Protein AF-A0A6B3EBB9-F1 (afdb_monomer)

Radius of gyration: 20.86 Å; Cα contacts (8 Å, |Δi|>4): 59; chains: 1; bounding box: 36×31×56 Å

Solvent-accessible surface area (backbone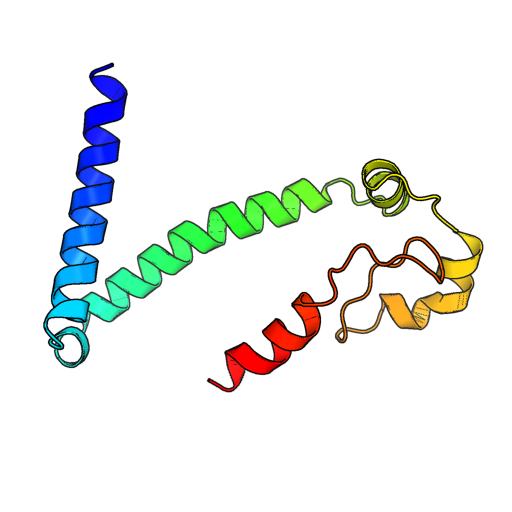 atoms only — not comparable to full-atom values): 6788 Å² total; per-residue (Å²): 118,71,82,61,47,57,62,50,52,51,52,52,49,53,52,49,66,59,45,50,34,57,78,66,64,50,40,87,83,34,72,67,52,56,54,52,50,53,51,54,49,49,66,53,45,52,59,52,48,48,50,50,60,55,64,46,67,53,78,44,66,54,58,52,20,47,74,70,75,40,70,57,38,68,65,57,48,63,76,43,46,72,55,67,70,41,85,68,69,71,59,49,59,29,39,102,89,44,55,76,48,57,86,63,54,53,60,48,68,62,49,62,86,77,110

Sequence (115 aa):
MAVLLLPLLLLLAALWFWARPLLSGTWRSRPGWFVWTALLLLLCAVPVYLAGSLAGASLDPEEACHRAGQEYDRAYRRAHFTEYTRWFPLHDKCHAGYDLVPAWVNPVLVALPVL

pLDDT: mean 85.91, std 9.77, range [44.47, 94.56]

Structure (mmCIF, N/CA/C/O backbone):
data_AF-A0A6B3EBB9-F1
#
_entry.id   AF-A0A6B3EBB9-F1
#
loop_
_atom_site.group_PDB
_atom_site.id
_atom_site.type_symbol
_atom_site.label_atom_id
_atom_site.label_alt_id
_atom_site.label_comp_id
_atom_site.label_asym_id
_atom_site.label_entity_id
_atom_site.label_seq_id
_atom_site.pdbx_PDB_ins_code
_atom_site.Cartn_x
_atom_site.Cartn_y
_atom_site.Cartn_z
_atom_site.occupancy
_atom_site.B_iso_or_equiv
_atom_site.auth_seq_id
_atom_site.auth_comp_id
_atom_site.auth_asym_id
_atom_site.auth_atom_id
_atom_site.pdbx_PDB_model_num
ATOM 1 N N . MET A 1 1 ? 17.595 18.070 23.001 1.00 60.69 1 MET A N 1
ATOM 2 C CA . MET A 1 1 ? 17.282 16.721 23.534 1.00 60.69 1 MET A CA 1
ATOM 3 C C . MET A 1 1 ? 15.889 16.662 24.166 1.00 60.69 1 MET A C 1
ATOM 5 O O . MET A 1 1 ? 15.118 15.806 23.768 1.00 60.69 1 MET A O 1
ATOM 9 N N . ALA A 1 2 ? 15.508 17.594 25.054 1.00 62.50 2 ALA A N 1
ATOM 10 C CA . ALA A 1 2 ? 14.178 17.602 25.691 1.00 62.50 2 ALA A CA 1
ATOM 11 C C . ALA A 1 2 ? 12.981 17.781 24.728 1.00 62.50 2 ALA A C 1
ATOM 13 O O . ALA A 1 2 ? 11.917 17.217 24.959 1.00 62.50 2 ALA A O 1
ATOM 14 N N . VAL A 1 3 ? 13.167 18.504 23.617 1.00 69.75 3 VAL A N 1
ATOM 15 C CA . VAL A 1 3 ? 12.099 18.824 22.645 1.00 69.75 3 VAL A CA 1
ATOM 16 C C . VAL A 1 3 ? 11.545 17.583 21.921 1.00 69.75 3 VAL A C 1
ATOM 18 O O . VAL A 1 3 ? 10.377 17.566 21.555 1.00 69.75 3 VAL A O 1
ATOM 21 N N . LEU A 1 4 ? 12.342 16.518 21.769 1.00 80.19 4 LEU A N 1
ATOM 22 C CA . LEU A 1 4 ? 11.913 15.260 21.133 1.00 80.19 4 LEU A CA 1
ATOM 23 C C . LEU A 1 4 ? 11.355 14.233 22.131 1.00 80.19 4 LEU A C 1
ATOM 25 O O . LEU A 1 4 ? 10.675 13.294 21.728 1.00 80.19 4 LEU A O 1
ATOM 29 N N . LEU A 1 5 ? 11.604 14.411 23.432 1.00 86.81 5 LEU A N 1
ATOM 30 C CA . LEU A 1 5 ? 11.148 13.471 24.460 1.00 86.81 5 LEU A CA 1
ATOM 31 C C . LEU A 1 5 ? 9.645 13.584 24.703 1.00 86.81 5 LEU A C 1
ATOM 33 O O . LEU A 1 5 ? 8.965 12.571 24.817 1.00 86.81 5 LEU A O 1
ATOM 37 N N . LEU A 1 6 ? 9.114 14.807 24.735 1.00 87.38 6 LEU A N 1
ATOM 38 C CA . LEU A 1 6 ? 7.688 15.040 24.944 1.00 87.38 6 LEU A CA 1
ATOM 39 C C . LEU A 1 6 ? 6.798 14.383 23.864 1.00 87.38 6 LEU A C 1
ATOM 41 O O . LEU A 1 6 ? 5.908 13.621 24.243 1.00 87.38 6 LEU A O 1
ATOM 45 N N . PRO A 1 7 ? 7.015 14.589 22.547 1.00 85.94 7 PRO A N 1
ATOM 46 C CA . PRO A 1 7 ? 6.190 13.943 21.524 1.00 85.94 7 PRO A CA 1
ATOM 47 C C . PRO A 1 7 ? 6.346 12.418 21.519 1.00 85.94 7 PRO A C 1
ATOM 49 O O . PRO A 1 7 ? 5.363 11.708 21.317 1.00 85.94 7 PRO A O 1
ATOM 52 N N . LEU A 1 8 ? 7.546 11.900 21.805 1.00 88.75 8 LEU A N 1
ATOM 53 C CA . LEU A 1 8 ? 7.775 10.460 21.922 1.00 88.75 8 LEU A CA 1
ATOM 54 C C . LEU A 1 8 ? 6.979 9.853 23.086 1.00 88.75 8 LEU A C 1
ATOM 56 O O . LEU A 1 8 ? 6.327 8.827 22.917 1.00 88.75 8 LEU A O 1
AT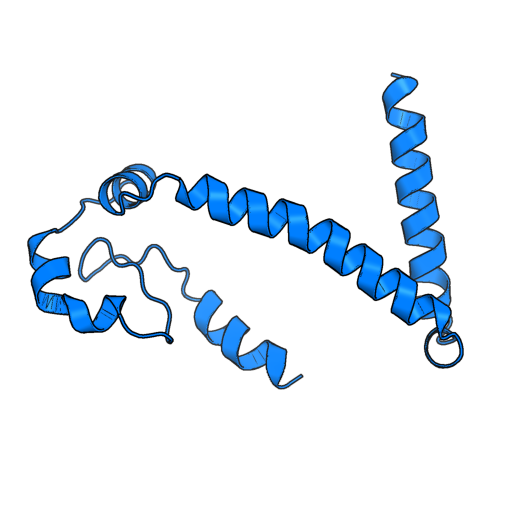OM 60 N N . LEU A 1 9 ? 6.984 10.500 24.254 1.00 91.88 9 LEU A N 1
ATOM 61 C CA . LEU A 1 9 ? 6.218 10.050 25.419 1.00 91.88 9 LEU A CA 1
ATOM 62 C C . LEU A 1 9 ? 4.708 10.080 25.157 1.00 91.88 9 LEU A C 1
ATOM 64 O O . LEU A 1 9 ? 4.008 9.149 25.550 1.00 91.88 9 LEU A O 1
ATOM 68 N N . LEU A 1 10 ? 4.208 11.102 24.454 1.00 89.44 10 LEU A N 1
ATOM 69 C CA . LEU A 1 10 ? 2.800 11.181 24.055 1.00 89.44 10 LEU A CA 1
ATOM 70 C C . LEU A 1 10 ? 2.415 10.055 23.088 1.00 89.44 10 LEU A C 1
ATOM 72 O O . LEU A 1 10 ? 1.362 9.441 23.259 1.00 89.44 10 LEU A O 1
ATOM 76 N N . LEU A 1 11 ? 3.278 9.742 22.118 1.00 88.56 11 LEU A N 1
ATOM 77 C CA . LEU A 1 11 ? 3.062 8.640 21.180 1.00 88.56 11 LEU A CA 1
ATOM 78 C C . LEU A 1 11 ? 3.030 7.288 21.905 1.00 88.56 11 LEU A C 1
ATOM 80 O O . LEU A 1 11 ? 2.110 6.498 21.707 1.00 88.56 11 LEU A O 1
ATOM 84 N N . LEU A 1 12 ? 4.000 7.038 22.787 1.00 92.00 12 LEU A N 1
ATOM 85 C CA . LEU A 1 12 ? 4.060 5.809 23.578 1.00 92.00 12 LEU A CA 1
ATOM 86 C C . LEU A 1 12 ? 2.845 5.673 24.502 1.00 92.00 12 LEU A C 1
ATOM 88 O O . LEU A 1 12 ? 2.271 4.590 24.598 1.00 92.00 12 LEU A O 1
ATOM 92 N N . ALA A 1 13 ? 2.408 6.766 25.132 1.00 91.81 13 ALA A N 1
ATOM 93 C CA . ALA A 1 13 ? 1.198 6.775 25.946 1.00 91.81 13 ALA A CA 1
ATOM 94 C C . ALA A 1 13 ? -0.049 6.463 25.102 1.00 91.81 13 ALA A C 1
ATOM 96 O O . ALA A 1 13 ? -0.845 5.606 25.486 1.00 91.81 13 ALA A O 1
ATOM 97 N N . ALA A 1 14 ? -0.205 7.095 23.935 1.00 88.31 14 ALA A N 1
ATOM 98 C CA . ALA A 1 14 ? -1.315 6.839 23.018 1.00 88.31 14 ALA A CA 1
ATOM 99 C C . ALA A 1 14 ? -1.361 5.371 22.555 1.00 88.31 14 ALA A C 1
ATOM 101 O O . ALA A 1 14 ? -2.422 4.744 22.586 1.00 88.31 14 ALA A O 1
ATOM 102 N N . LEU A 1 15 ? -0.207 4.802 22.191 1.00 90.56 15 LEU A N 1
ATOM 103 C CA . LEU A 1 15 ? -0.083 3.392 21.813 1.00 90.56 15 LEU A CA 1
ATOM 104 C C . LEU A 1 15 ? -0.399 2.462 22.985 1.00 90.56 15 LEU A C 1
ATOM 106 O O . LEU A 1 15 ? -1.108 1.474 22.809 1.00 90.56 15 LEU A O 1
ATOM 110 N N . TRP A 1 16 ? 0.059 2.793 24.193 1.00 91.81 16 TRP A N 1
ATOM 111 C CA . TRP A 1 16 ? -0.238 2.024 25.399 1.00 91.81 16 TRP A CA 1
ATOM 112 C C . TRP A 1 16 ? -1.737 2.001 25.720 1.00 91.81 16 TRP A C 1
ATOM 114 O O . TRP A 1 16 ? -2.306 0.934 25.963 1.00 91.81 16 TRP A O 1
ATOM 124 N N . PHE A 1 17 ? -2.404 3.159 25.687 1.00 89.69 17 PHE A N 1
ATOM 125 C CA . PHE A 1 17 ? -3.845 3.247 25.935 1.00 89.69 17 PHE A CA 1
ATOM 126 C C . PHE A 1 17 ? -4.672 2.530 24.867 1.00 89.69 17 PHE A C 1
ATOM 128 O O . PHE A 1 17 ? -5.712 1.961 25.200 1.00 89.69 17 PHE A O 1
ATOM 135 N N . TRP A 1 18 ? -4.203 2.499 23.620 1.00 92.25 18 TRP A N 1
ATOM 136 C CA . TRP A 1 18 ? -4.832 1.716 22.559 1.00 92.25 18 TRP A CA 1
ATOM 137 C C . TRP A 1 18 ? -4.582 0.203 22.695 1.00 92.25 18 TRP A C 1
ATOM 139 O O . TRP A 1 18 ? -5.507 -0.591 22.504 1.00 92.25 18 TRP A O 1
ATOM 149 N N . ALA A 1 19 ? -3.368 -0.210 23.075 1.00 92.50 19 ALA A N 1
ATOM 150 C CA . ALA A 1 19 ? -2.987 -1.617 23.208 1.00 92.50 19 ALA A CA 1
ATOM 151 C C . ALA A 1 19 ? -3.599 -2.281 24.450 1.00 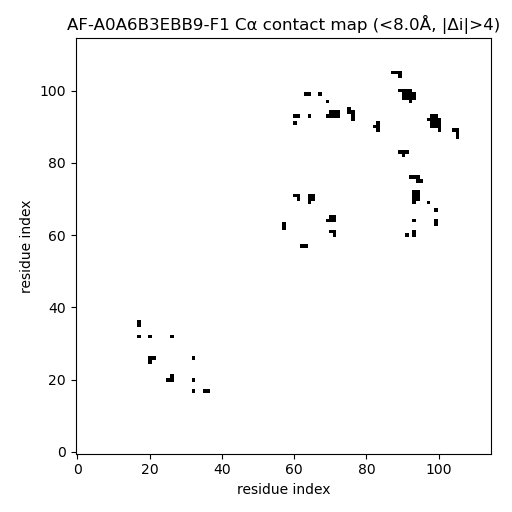92.50 19 ALA A C 1
ATOM 153 O O . ALA A 1 19 ? -3.963 -3.454 24.420 1.00 92.50 19 ALA A O 1
ATOM 154 N N . ARG A 1 20 ? -3.766 -1.550 25.556 1.00 92.88 20 ARG A N 1
ATOM 155 C CA . ARG A 1 20 ? -4.266 -2.114 26.820 1.00 92.88 20 ARG A CA 1
ATOM 156 C C . ARG A 1 20 ? -5.662 -2.771 26.704 1.00 92.88 20 ARG A C 1
ATOM 158 O O . ARG A 1 20 ? -5.836 -3.867 27.244 1.00 92.88 20 ARG A O 1
ATOM 165 N N . PRO A 1 21 ? -6.671 -2.187 26.027 1.00 90.25 21 PRO A N 1
ATOM 166 C CA . PRO A 1 21 ? -7.951 -2.852 25.762 1.00 90.25 21 PRO A CA 1
ATOM 167 C C . PRO A 1 21 ? -7.836 -4.089 24.865 1.00 90.25 21 PRO A C 1
ATOM 169 O O . PRO A 1 21 ? -8.579 -5.049 25.067 1.00 90.25 21 PRO A O 1
ATOM 172 N N . LEU A 1 22 ? -6.901 -4.080 23.909 1.00 91.50 22 LEU A N 1
ATOM 173 C CA . LEU A 1 22 ? -6.626 -5.220 23.035 1.00 91.50 22 LEU A CA 1
ATOM 174 C C . LEU A 1 22 ? -6.053 -6.391 23.846 1.00 91.50 22 LEU A C 1
ATOM 176 O O . LEU A 1 22 ? -6.613 -7.483 23.822 1.00 91.50 22 LEU A O 1
ATOM 180 N N . LEU A 1 23 ? -5.012 -6.129 24.644 1.00 92.81 23 LEU A N 1
ATOM 181 C CA . LEU A 1 23 ? -4.346 -7.119 25.500 1.00 92.81 23 LEU A CA 1
ATOM 182 C C . LEU A 1 23 ? -5.251 -7.656 26.619 1.00 92.81 23 LEU A C 1
ATOM 184 O O . LEU A 1 23 ? -5.120 -8.805 27.021 1.00 92.81 23 LEU A O 1
ATOM 188 N N . SER A 1 24 ? -6.183 -6.840 27.117 1.00 92.25 24 SER A N 1
ATOM 189 C CA . SER A 1 24 ? -7.165 -7.261 28.130 1.00 92.25 24 SER A CA 1
ATOM 190 C C . SER A 1 24 ? -8.424 -7.913 27.548 1.00 92.25 24 SER A C 1
ATOM 192 O O . SER A 1 24 ? -9.316 -8.277 28.308 1.00 92.25 24 SER A O 1
ATOM 194 N N . GLY A 1 25 ? -8.554 -8.009 26.219 1.00 90.62 25 GLY A N 1
ATOM 195 C CA . GLY A 1 25 ? -9.749 -8.546 25.555 1.00 90.62 25 GLY A CA 1
ATOM 196 C C . GLY A 1 25 ? -11.007 -7.672 25.669 1.00 90.62 25 GLY A C 1
ATOM 197 O O . GLY A 1 25 ? -12.059 -8.037 25.151 1.00 90.62 25 GLY A O 1
ATOM 198 N N . THR A 1 26 ? -10.922 -6.496 26.300 1.00 91.31 26 THR A N 1
ATOM 199 C CA . THR A 1 26 ? -12.073 -5.605 26.545 1.00 91.31 26 THR A CA 1
ATOM 200 C C . THR A 1 26 ? -12.433 -4.719 25.350 1.00 91.31 26 THR A C 1
ATOM 202 O O . THR A 1 26 ? -13.430 -3.996 25.397 1.00 91.31 26 THR A O 1
ATOM 205 N N . TRP A 1 27 ? -11.645 -4.769 24.272 1.00 89.81 27 TRP A N 1
ATOM 206 C CA . TRP A 1 27 ? -11.830 -3.953 23.068 1.00 89.81 27 TRP A CA 1
ATOM 207 C C . TRP A 1 27 ? -13.205 -4.138 22.410 1.00 89.81 27 TRP A C 1
ATOM 209 O O . TRP A 1 27 ? -13.792 -3.161 21.953 1.00 89.81 27 TRP A O 1
ATOM 219 N N . ARG A 1 28 ? -13.770 -5.355 22.442 1.00 89.62 28 ARG A N 1
ATOM 220 C CA . ARG A 1 28 ? -15.085 -5.660 21.844 1.00 89.62 28 ARG A CA 1
ATOM 221 C C . ARG A 1 28 ? -16.234 -4.877 22.485 1.00 89.62 28 ARG A C 1
ATOM 223 O O . ARG A 1 28 ? -17.194 -4.541 21.803 1.00 89.62 28 ARG A O 1
ATOM 230 N N . SER A 1 29 ? -16.125 -4.561 23.775 1.00 88.88 29 SER A N 1
ATOM 231 C CA . SER A 1 29 ? -17.182 -3.885 24.541 1.00 88.88 29 SER A CA 1
ATOM 232 C C . SER A 1 29 ? -17.021 -2.363 24.584 1.00 88.88 29 SER A C 1
ATOM 234 O O . SER A 1 29 ? -17.818 -1.681 25.225 1.00 88.88 29 SER A O 1
ATOM 236 N N . ARG A 1 30 ? -15.976 -1.809 23.953 1.00 88.75 30 ARG A N 1
ATOM 237 C CA . ARG A 1 30 ? -15.650 -0.378 24.011 1.00 88.75 30 ARG A CA 1
ATOM 238 C C . ARG A 1 30 ? -15.742 0.257 22.622 1.00 88.75 30 ARG A C 1
ATOM 240 O O . ARG A 1 30 ? -14.764 0.198 21.879 1.00 88.75 30 ARG A O 1
ATOM 247 N N . PRO A 1 31 ? -16.846 0.950 22.280 1.00 87.38 31 PRO A N 1
ATOM 248 C CA . PRO A 1 31 ? -16.997 1.572 20.960 1.00 87.38 31 PRO A CA 1
ATOM 249 C C . PRO A 1 31 ? -15.892 2.599 20.660 1.00 87.38 31 PRO A C 1
ATOM 251 O O . PRO A 1 31 ? -15.420 2.695 19.529 1.00 87.38 31 PRO A O 1
ATOM 254 N N . GLY A 1 32 ? -15.393 3.301 21.685 1.00 88.88 32 GLY A N 1
ATOM 255 C CA . GLY A 1 32 ? -14.282 4.248 21.542 1.00 88.88 32 GLY A CA 1
ATOM 256 C C . GLY A 1 32 ? -12.970 3.619 21.055 1.00 88.88 32 GLY A C 1
ATOM 257 O O . GLY A 1 32 ? -12.159 4.314 20.450 1.00 88.88 32 GLY A O 1
ATOM 258 N N . TRP A 1 33 ? -12.764 2.310 21.250 1.00 92.50 33 TRP A N 1
ATOM 259 C CA . TRP A 1 33 ? -11.573 1.622 20.745 1.00 92.50 33 TRP A CA 1
ATOM 260 C C . TRP A 1 33 ? -11.567 1.548 19.212 1.00 92.50 33 TRP A C 1
ATOM 262 O O . TRP A 1 33 ? -10.526 1.755 18.590 1.00 92.50 33 TRP A O 1
ATOM 272 N N . PHE A 1 34 ? -12.731 1.342 18.589 1.00 91.06 34 PHE A N 1
ATOM 273 C CA . PHE A 1 34 ? -12.860 1.345 17.129 1.00 91.06 34 PHE A CA 1
ATOM 274 C C . PHE A 1 34 ? -12.636 2.738 16.540 1.00 91.06 34 PHE A C 1
ATOM 276 O O . PHE A 1 34 ? -11.912 2.867 15.559 1.00 91.06 34 PHE A O 1
ATOM 283 N N . VAL A 1 35 ? -13.179 3.784 17.174 1.00 91.38 35 VAL A N 1
ATOM 284 C CA . VAL A 1 35 ? -12.944 5.180 16.758 1.00 91.38 35 VAL A CA 1
ATOM 285 C C . VAL A 1 35 ? -11.456 5.520 16.825 1.00 91.38 35 VAL A C 1
ATOM 287 O O . VAL A 1 35 ? -10.901 6.053 15.868 1.00 91.38 35 VAL A O 1
ATOM 290 N N . TRP A 1 36 ? -10.784 5.160 17.922 1.00 89.44 36 TRP A N 1
ATOM 291 C CA . TRP A 1 36 ? -9.345 5.381 18.062 1.00 89.44 36 TRP A CA 1
ATOM 292 C C . TRP A 1 36 ? -8.536 4.608 17.016 1.00 89.44 36 TRP A C 1
ATOM 294 O O . TRP A 1 36 ? -7.597 5.147 16.440 1.00 89.44 36 TRP A O 1
ATOM 304 N N . THR A 1 37 ? -8.931 3.368 16.720 1.00 91.12 37 THR A N 1
ATOM 305 C CA . THR A 1 37 ? -8.305 2.550 15.672 1.00 91.12 37 THR A CA 1
ATOM 306 C C . THR A 1 37 ? -8.471 3.188 14.294 1.00 91.12 37 THR A C 1
ATOM 308 O O . THR A 1 37 ? -7.495 3.306 13.562 1.00 91.12 37 THR A O 1
ATOM 311 N N . ALA A 1 38 ? -9.671 3.664 13.955 1.00 91.00 38 ALA A N 1
ATOM 312 C CA . ALA A 1 38 ? -9.925 4.357 12.695 1.00 91.00 38 ALA A CA 1
ATOM 313 C C . ALA A 1 38 ? -9.079 5.633 12.563 1.00 91.00 38 ALA A C 1
ATOM 315 O O . ALA A 1 38 ? -8.492 5.873 11.511 1.00 91.00 38 ALA A O 1
ATOM 316 N N . LEU A 1 39 ? -8.954 6.420 13.636 1.00 91.44 39 LEU A N 1
ATOM 317 C CA . LEU A 1 39 ? -8.102 7.612 13.654 1.00 91.44 39 LEU A CA 1
ATOM 318 C C . LEU A 1 39 ? -6.621 7.268 13.468 1.00 91.44 39 LEU A C 1
ATOM 320 O O . LEU A 1 39 ? -5.954 7.918 12.669 1.00 91.44 39 LEU A O 1
ATOM 324 N N . LEU A 1 40 ? -6.109 6.240 14.155 1.00 90.12 40 LEU A N 1
ATOM 325 C CA . LEU A 1 40 ? -4.730 5.773 13.972 1.00 90.12 40 LEU A CA 1
ATOM 326 C C . LEU A 1 40 ? -4.485 5.304 12.534 1.00 90.12 40 LEU A C 1
ATOM 328 O O . LEU A 1 40 ? -3.491 5.694 11.927 1.00 90.12 40 LEU A O 1
ATOM 332 N N . LEU A 1 41 ? -5.410 4.524 11.970 1.00 90.81 41 LEU A N 1
ATOM 333 C CA . LEU A 1 41 ? -5.325 4.070 10.583 1.00 90.81 41 LEU A CA 1
ATOM 334 C C . LEU A 1 41 ? -5.319 5.246 9.607 1.00 90.81 41 LEU A C 1
ATOM 336 O O . LEU A 1 41 ? -4.485 5.263 8.712 1.00 90.81 41 LEU A O 1
ATOM 340 N N . LEU A 1 42 ? -6.181 6.249 9.795 1.00 89.94 42 LEU A N 1
ATOM 341 C CA . LEU A 1 42 ? -6.192 7.455 8.963 1.00 89.94 42 LEU A CA 1
ATOM 342 C C . LEU A 1 42 ? -4.886 8.249 9.090 1.00 89.94 42 LEU A C 1
ATOM 344 O O . LEU A 1 42 ? -4.303 8.634 8.078 1.00 89.94 42 LEU A O 1
ATOM 348 N N . LEU A 1 43 ? -4.392 8.450 10.314 1.00 89.50 43 LEU A N 1
ATOM 349 C CA . LEU A 1 43 ? -3.134 9.155 10.573 1.00 89.50 43 LEU A CA 1
ATOM 350 C C . LEU A 1 43 ? -1.922 8.451 9.958 1.00 89.50 43 LEU A C 1
ATOM 352 O O . LEU A 1 43 ? -0.973 9.130 9.582 1.00 89.50 43 LEU A O 1
ATOM 356 N N . CYS A 1 44 ? -1.941 7.123 9.840 1.00 88.19 44 CYS A N 1
ATOM 357 C CA . CYS A 1 44 ? -0.909 6.364 9.135 1.00 88.19 44 CYS A CA 1
ATOM 358 C C . CYS A 1 44 ? -1.136 6.336 7.617 1.00 88.19 44 CYS A C 1
ATOM 360 O O . CYS A 1 44 ? -0.183 6.457 6.850 1.00 88.19 44 CYS A O 1
ATOM 362 N N . ALA A 1 45 ? -2.383 6.203 7.167 1.00 89.19 45 ALA A N 1
ATOM 363 C CA . ALA A 1 45 ? -2.724 6.105 5.753 1.00 89.19 45 ALA A CA 1
ATOM 364 C C . ALA A 1 45 ? -2.420 7.401 4.998 1.00 89.19 45 ALA A C 1
ATOM 366 O O . ALA A 1 45 ? -1.900 7.335 3.893 1.00 89.19 45 ALA A O 1
ATOM 367 N N . VAL A 1 46 ? -2.683 8.571 5.588 1.00 87.12 46 VAL A N 1
ATOM 368 C CA . VAL A 1 46 ? -2.410 9.876 4.959 1.00 87.12 46 VAL A CA 1
ATOM 369 C C . VAL A 1 46 ? -0.934 10.055 4.571 1.00 87.12 46 VAL A C 1
ATOM 371 O O . VAL A 1 46 ? -0.674 10.298 3.395 1.00 87.12 46 VAL A O 1
ATOM 374 N N . PRO A 1 47 ? 0.057 9.928 5.477 1.00 87.88 47 PRO A N 1
ATOM 375 C CA . PRO A 1 47 ? 1.460 10.080 5.110 1.00 87.88 47 PRO A CA 1
ATOM 376 C C . PRO A 1 47 ? 1.944 8.959 4.191 1.00 87.88 47 PRO A C 1
ATOM 378 O O . PRO A 1 47 ? 2.755 9.237 3.319 1.00 87.88 47 PRO A O 1
ATOM 381 N N . VAL A 1 48 ? 1.441 7.725 4.329 1.00 86.75 48 VAL A N 1
ATOM 382 C CA . VAL A 1 48 ? 1.773 6.627 3.401 1.00 86.75 48 VAL A CA 1
ATOM 383 C C . VAL A 1 48 ? 1.247 6.921 1.997 1.00 86.75 48 VAL A C 1
ATOM 385 O O . VAL A 1 48 ? 1.984 6.774 1.027 1.00 86.75 48 VAL A O 1
ATOM 388 N N . TYR A 1 49 ? 0.003 7.384 1.883 1.00 81.38 49 TYR A N 1
ATOM 389 C CA . TYR A 1 49 ? -0.602 7.784 0.617 1.00 81.38 49 TYR A CA 1
ATOM 390 C C . TYR A 1 49 ? 0.150 8.959 -0.001 1.00 81.38 49 TYR A C 1
ATOM 392 O O . TYR A 1 49 ? 0.498 8.891 -1.171 1.00 81.38 49 TYR A O 1
ATOM 400 N N . LEU A 1 50 ? 0.459 9.999 0.782 1.00 81.31 50 LEU A N 1
ATOM 401 C CA . LEU A 1 50 ? 1.229 11.152 0.313 1.00 81.31 50 LEU A CA 1
ATOM 402 C C . LEU A 1 50 ? 2.641 10.750 -0.115 1.00 81.31 50 LEU A C 1
ATOM 404 O O . LEU A 1 50 ? 3.094 11.158 -1.177 1.00 81.31 50 LEU A O 1
ATOM 408 N N . ALA A 1 51 ? 3.331 9.924 0.672 1.00 79.50 51 ALA A N 1
ATOM 409 C CA . ALA A 1 51 ? 4.645 9.408 0.313 1.00 79.50 51 ALA A CA 1
ATOM 410 C C . ALA A 1 51 ? 4.578 8.581 -0.973 1.00 79.50 51 ALA A C 1
ATOM 412 O O . ALA A 1 51 ? 5.423 8.764 -1.835 1.00 79.50 51 ALA A O 1
ATOM 413 N N . GLY A 1 52 ? 3.562 7.732 -1.145 1.00 69.44 52 GLY A N 1
ATOM 414 C CA . GLY A 1 52 ? 3.346 6.972 -2.375 1.00 69.44 52 GLY A CA 1
ATOM 415 C C . GLY A 1 52 ? 3.013 7.860 -3.577 1.00 69.44 52 GLY A C 1
ATOM 416 O O . GLY A 1 52 ? 3.640 7.731 -4.625 1.00 69.44 52 GLY A O 1
ATOM 417 N N . SER A 1 53 ? 2.087 8.811 -3.426 1.00 67.06 53 SER A N 1
ATOM 418 C CA . SER A 1 53 ? 1.678 9.724 -4.500 1.00 67.06 53 SER A CA 1
ATOM 419 C C . SER A 1 53 ? 2.801 10.673 -4.917 1.00 67.06 53 SER A C 1
ATOM 421 O O . SER A 1 53 ? 2.887 11.044 -6.082 1.00 67.06 53 SER A O 1
ATOM 423 N N . LEU A 1 54 ? 3.665 11.064 -3.973 1.00 65.31 54 LEU A N 1
ATOM 424 C CA . LEU A 1 54 ? 4.831 11.911 -4.228 1.00 65.31 54 LEU A CA 1
ATOM 425 C C . LEU A 1 54 ? 6.063 11.102 -4.662 1.00 65.31 54 LEU A C 1
ATOM 427 O O . LEU A 1 54 ? 6.870 11.611 -5.427 1.00 65.31 54 LEU A O 1
ATOM 431 N N . ALA A 1 55 ? 6.217 9.843 -4.245 1.00 59.19 55 ALA A N 1
ATOM 432 C CA . ALA A 1 55 ? 7.243 8.945 -4.786 1.00 59.19 55 ALA A CA 1
ATOM 433 C C . ALA A 1 55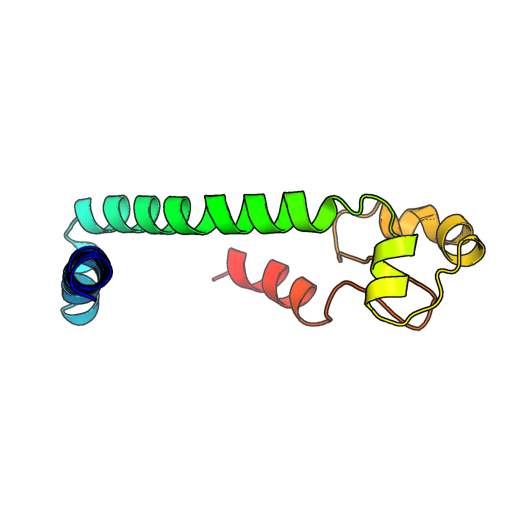 ? 6.939 8.567 -6.246 1.00 59.19 55 ALA A C 1
ATOM 435 O O . ALA A 1 55 ? 7.856 8.417 -7.048 1.00 59.19 55 ALA A O 1
ATOM 436 N N . GLY A 1 56 ? 5.652 8.505 -6.605 1.00 47.94 56 GLY A N 1
ATOM 437 C CA . GLY A 1 56 ? 5.159 8.464 -7.983 1.00 47.94 56 GLY A CA 1
ATOM 438 C C . GLY A 1 56 ? 5.221 9.808 -8.719 1.00 47.94 56 GLY A C 1
ATOM 439 O O . GLY A 1 56 ? 4.790 9.876 -9.864 1.00 47.94 56 GLY A O 1
ATOM 440 N N . ALA A 1 57 ? 5.773 10.870 -8.115 1.00 44.47 57 ALA A N 1
ATOM 441 C CA . ALA A 1 57 ? 6.103 12.108 -8.824 1.00 44.47 57 ALA A CA 1
ATOM 442 C C . ALA A 1 57 ? 7.385 11.987 -9.677 1.00 44.47 57 ALA A C 1
ATOM 444 O O . ALA A 1 57 ? 7.796 12.974 -10.279 1.00 44.47 57 ALA A O 1
ATOM 445 N N . SER A 1 58 ? 7.959 10.783 -9.820 1.00 49.88 58 SER A N 1
ATOM 446 C CA . SER A 1 58 ? 8.407 10.337 -11.143 1.00 49.88 58 SER A CA 1
ATOM 447 C C . SER A 1 58 ? 7.224 9.665 -11.842 1.00 49.88 58 SER A C 1
ATOM 449 O O . SER A 1 58 ? 7.123 8.441 -11.884 1.00 49.88 58 SER A O 1
ATOM 451 N N . LEU A 1 59 ? 6.311 10.480 -12.383 1.00 58.56 59 LEU A N 1
ATOM 452 C CA . LEU A 1 59 ? 5.266 10.028 -13.316 1.00 58.56 59 LEU A CA 1
ATOM 453 C C . LEU A 1 59 ? 5.875 9.424 -14.592 1.00 58.56 59 LEU A C 1
ATOM 455 O O . LEU A 1 59 ? 5.152 8.894 -15.435 1.00 58.56 59 LEU A O 1
ATOM 459 N N . ASP A 1 60 ? 7.195 9.538 -14.738 1.00 77.56 60 ASP A N 1
ATOM 460 C CA . ASP A 1 60 ? 7.956 8.904 -15.783 1.00 77.56 60 ASP A CA 1
ATOM 461 C C . ASP A 1 60 ? 8.373 7.477 -15.369 1.00 77.56 60 ASP A C 1
ATOM 463 O O . ASP A 1 60 ? 9.276 7.308 -14.539 1.00 77.56 60 ASP A O 1
ATOM 467 N N . PRO A 1 61 ? 7.739 6.432 -15.932 1.00 80.75 61 PRO A N 1
ATOM 468 C CA . PRO A 1 61 ? 8.153 5.045 -15.715 1.00 80.75 61 PRO A CA 1
ATOM 469 C C . PRO A 1 61 ? 9.614 4.801 -16.121 1.00 80.75 61 PRO A C 1
ATOM 471 O O . PRO A 1 61 ? 10.262 3.921 -15.558 1.00 80.75 61 PRO A O 1
ATOM 474 N N . GLU A 1 62 ? 10.159 5.592 -17.051 1.00 88.69 62 GLU A N 1
ATOM 475 C CA . GLU A 1 62 ? 11.564 5.516 -17.453 1.00 88.69 62 GLU A CA 1
ATOM 476 C C . GLU A 1 62 ? 12.496 5.834 -16.281 1.00 88.69 62 GLU A C 1
ATOM 478 O O . GLU A 1 62 ? 13.432 5.087 -15.990 1.00 88.69 62 GLU A O 1
ATOM 483 N N . GLU A 1 63 ? 12.195 6.897 -15.537 1.00 86.38 63 GLU A N 1
ATOM 484 C CA . GLU A 1 63 ? 12.995 7.317 -14.391 1.00 86.38 63 GLU A CA 1
ATOM 485 C C . GLU A 1 63 ? 12.923 6.302 -13.239 1.00 86.38 63 GLU A C 1
ATOM 487 O O . GLU A 1 63 ? 13.935 6.021 -12.591 1.00 86.38 63 GLU A O 1
ATOM 492 N N . ALA A 1 64 ? 11.751 5.706 -13.000 1.00 85.62 64 ALA A N 1
ATOM 493 C CA . ALA A 1 64 ? 11.587 4.661 -11.991 1.00 85.62 64 ALA A CA 1
ATOM 494 C C . ALA A 1 64 ? 12.420 3.409 -12.321 1.00 85.62 64 ALA A C 1
ATOM 496 O O . ALA A 1 64 ? 13.109 2.878 -11.444 1.00 85.62 64 ALA A O 1
ATOM 497 N N . CYS A 1 65 ? 12.427 2.989 -13.589 1.00 89.69 65 CYS A N 1
ATOM 498 C CA . CYS A 1 65 ? 13.267 1.895 -14.072 1.00 89.69 65 CYS A CA 1
ATOM 499 C C . CYS A 1 65 ? 14.757 2.197 -13.896 1.00 89.69 65 CYS A C 1
ATOM 501 O O . CYS A 1 65 ? 15.488 1.375 -13.340 1.00 89.69 65 CYS A O 1
ATOM 503 N N . HIS A 1 66 ? 15.196 3.405 -14.254 1.00 90.88 66 HIS A N 1
ATOM 504 C CA . HIS A 1 66 ? 16.583 3.823 -14.055 1.00 90.88 66 HIS A CA 1
ATOM 505 C C . HIS A 1 66 ? 16.983 3.875 -12.577 1.00 90.88 66 HIS A C 1
ATOM 507 O O . HIS A 1 66 ? 18.080 3.441 -12.224 1.00 90.88 66 HIS A O 1
ATOM 513 N N . ARG A 1 67 ? 16.090 4.328 -11.688 1.00 89.00 67 ARG A N 1
ATOM 514 C CA . ARG A 1 67 ? 16.317 4.325 -10.232 1.00 89.00 67 ARG A CA 1
ATOM 515 C C . ARG A 1 67 ? 16.458 2.907 -9.668 1.00 89.00 67 ARG A C 1
ATOM 517 O O . ARG A 1 67 ? 17.194 2.709 -8.705 1.00 89.00 67 ARG A O 1
ATOM 524 N N . ALA A 1 68 ? 15.800 1.926 -10.286 1.00 88.12 68 ALA A N 1
ATOM 525 C CA . ALA A 1 68 ? 15.950 0.501 -9.991 1.00 88.12 68 ALA A CA 1
ATOM 526 C C . ALA A 1 68 ? 17.157 -0.157 -10.700 1.00 88.12 68 ALA A C 1
ATOM 528 O O . ALA A 1 68 ? 17.362 -1.368 -10.578 1.00 88.12 68 ALA A O 1
ATOM 529 N N . GLY A 1 69 ? 17.960 0.616 -11.441 1.00 92.81 69 GLY A N 1
ATOM 530 C CA . GLY A 1 69 ? 19.113 0.122 -12.196 1.00 92.81 69 GLY A CA 1
ATOM 531 C C . GLY A 1 69 ? 18.740 -0.711 -13.425 1.00 92.81 69 GLY A C 1
ATOM 532 O O . GLY A 1 69 ? 19.559 -1.499 -13.890 1.00 92.81 69 GLY A O 1
ATOM 533 N N . GLN A 1 70 ? 17.511 -0.570 -13.922 1.00 93.81 70 GLN A N 1
ATOM 534 C CA . GLN A 1 70 ? 16.995 -1.288 -15.084 1.00 93.81 70 GLN A CA 1
ATOM 535 C C . GLN A 1 70 ? 16.901 -0.371 -16.303 1.00 93.81 70 GLN A C 1
ATOM 537 O O . GLN A 1 70 ? 16.745 0.848 -16.188 1.00 93.81 70 GLN A O 1
ATOM 542 N N . GLU A 1 71 ? 16.978 -0.971 -17.487 1.00 93.75 71 GLU A N 1
ATOM 543 C CA . GLU A 1 71 ? 16.745 -0.273 -18.749 1.00 93.75 71 GLU A CA 1
ATOM 544 C C . GLU A 1 71 ? 15.245 -0.237 -19.059 1.00 93.75 71 GLU A C 1
ATOM 546 O O . GLU A 1 71 ? 14.523 -1.216 -18.855 1.00 93.75 71 GLU A O 1
ATOM 551 N N . TYR A 1 72 ? 14.761 0.908 -19.534 1.00 92.94 72 TYR A N 1
ATOM 552 C CA . TYR A 1 72 ? 13.357 1.087 -19.875 1.00 92.94 72 TYR A CA 1
ATOM 553 C C . TYR A 1 72 ? 13.099 0.758 -21.350 1.00 92.94 72 TYR A C 1
ATOM 555 O O . TYR A 1 72 ? 13.505 1.493 -22.253 1.00 92.94 72 TYR A O 1
ATOM 563 N N . ASP A 1 73 ? 12.372 -0.331 -21.607 1.00 94.50 73 ASP A N 1
ATOM 564 C CA . ASP A 1 73 ? 12.014 -0.756 -22.958 1.00 94.50 73 ASP A CA 1
ATOM 565 C C . ASP A 1 73 ? 10.682 -0.133 -23.406 1.00 94.50 73 ASP A C 1
ATOM 567 O O . ASP A 1 73 ? 9.574 -0.654 -23.209 1.00 94.50 73 ASP A O 1
ATOM 571 N N . ARG A 1 74 ? 10.800 1.008 -24.092 1.00 92.38 74 ARG A N 1
ATOM 572 C CA . ARG A 1 74 ? 9.655 1.714 -24.684 1.00 92.38 74 ARG A CA 1
ATOM 573 C C . ARG A 1 74 ? 8.920 0.895 -25.748 1.00 92.38 74 ARG A C 1
ATOM 575 O O . ARG A 1 74 ? 7.735 1.155 -25.971 1.00 92.38 74 ARG A O 1
ATOM 582 N N . ALA A 1 75 ? 9.600 -0.004 -26.462 1.00 94.06 75 ALA A N 1
ATOM 583 C CA . ALA A 1 75 ? 8.983 -0.821 -27.504 1.00 94.06 75 ALA A CA 1
ATOM 584 C C . ALA A 1 75 ? 8.141 -1.936 -26.872 1.00 94.06 75 ALA A C 1
ATOM 586 O O . ALA A 1 75 ? 6.982 -2.112 -27.256 1.00 94.06 75 ALA A O 1
ATOM 587 N N . TYR A 1 76 ? 8.672 -2.597 -25.840 1.00 92.62 76 TYR A N 1
ATOM 588 C CA . TYR A 1 76 ? 7.946 -3.582 -25.040 1.00 92.62 76 TYR A CA 1
ATOM 589 C C . TYR A 1 76 ? 6.676 -2.987 -24.434 1.00 92.62 76 TYR A C 1
ATOM 591 O O . TYR A 1 76 ? 5.592 -3.550 -24.601 1.00 92.62 76 TYR A O 1
ATOM 599 N N . ARG A 1 77 ? 6.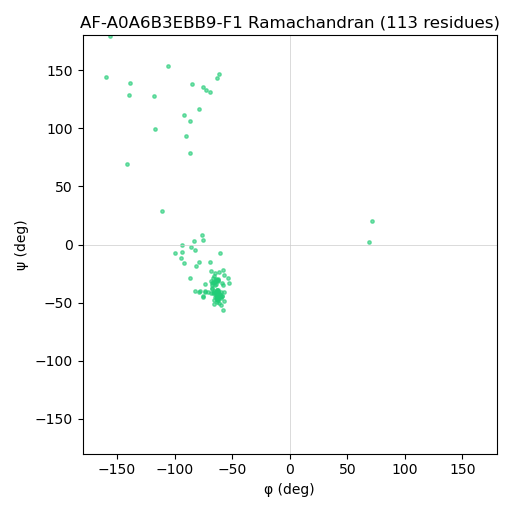782 -1.812 -23.800 1.00 89.44 77 ARG A N 1
ATOM 600 C CA . ARG A 1 77 ? 5.638 -1.154 -23.155 1.00 89.44 77 ARG A CA 1
ATOM 601 C C . ARG A 1 77 ? 4.530 -0.785 -24.141 1.00 89.44 77 ARG A C 1
ATOM 603 O O . ARG A 1 77 ? 3.354 -0.952 -23.833 1.00 89.44 77 ARG A O 1
ATOM 610 N N . ARG A 1 78 ? 4.890 -0.327 -25.346 1.00 91.31 78 ARG A N 1
ATOM 611 C CA . ARG A 1 78 ? 3.920 -0.053 -26.422 1.00 91.31 78 ARG A CA 1
ATOM 612 C C . ARG A 1 78 ? 3.251 -1.328 -26.932 1.00 91.31 78 ARG A C 1
ATOM 614 O O . ARG A 1 78 ? 2.042 -1.324 -27.139 1.00 91.31 78 ARG A O 1
ATOM 621 N N . ALA A 1 79 ? 4.014 -2.405 -27.108 1.00 94.56 79 ALA A N 1
ATOM 622 C CA . ALA A 1 79 ? 3.482 -3.693 -27.546 1.00 94.56 79 ALA A CA 1
ATOM 623 C C . ALA A 1 79 ? 2.548 -4.341 -26.503 1.00 94.56 79 ALA A C 1
ATOM 625 O O . ALA A 1 79 ? 1.610 -5.037 -26.879 1.00 94.56 79 ALA A O 1
ATOM 626 N N . HIS A 1 80 ? 2.763 -4.069 -25.211 1.00 91.75 80 HIS A N 1
ATOM 627 C CA . HIS A 1 80 ? 2.007 -4.650 -24.094 1.00 91.75 80 HIS A CA 1
ATOM 628 C C . HIS A 1 80 ? 1.116 -3.631 -23.373 1.00 91.75 80 HIS A C 1
ATOM 630 O O . HIS A 1 80 ? 0.823 -3.785 -22.192 1.00 91.75 80 HIS A O 1
ATOM 636 N N . PHE A 1 81 ? 0.634 -2.595 -24.065 1.00 85.81 81 PHE A N 1
ATOM 637 C CA . PHE A 1 81 ? -0.165 -1.519 -23.459 1.00 85.81 81 PHE A CA 1
ATOM 638 C C . PHE A 1 81 ? -1.383 -2.020 -22.652 1.00 85.81 81 PHE A C 1
ATOM 640 O O . PHE A 1 81 ? -1.750 -1.454 -21.621 1.00 85.81 81 PHE A O 1
ATOM 647 N N . THR A 1 82 ? -1.994 -3.125 -23.083 1.00 85.50 82 THR A N 1
ATOM 648 C CA . THR A 1 82 ? -3.120 -3.766 -22.386 1.00 85.50 82 THR A CA 1
ATOM 649 C C . THR A 1 82 ? -2.760 -4.322 -21.006 1.00 85.50 82 THR A C 1
ATOM 651 O O . THR A 1 82 ? -3.638 -4.472 -20.163 1.00 85.50 82 THR A O 1
ATOM 654 N N . GLU A 1 83 ? -1.490 -4.651 -20.763 1.00 83.81 83 GLU A N 1
ATOM 655 C CA . GLU A 1 83 ? -1.006 -5.123 -19.460 1.00 83.81 83 GLU A CA 1
ATOM 656 C C . GLU A 1 83 ? -1.002 -3.981 -18.432 1.00 83.81 83 GLU A C 1
ATOM 658 O O . GLU A 1 83 ? -1.481 -4.160 -17.318 1.00 83.81 83 GLU A O 1
ATOM 663 N N . TYR A 1 84 ? -0.585 -2.780 -18.843 1.00 79.69 84 TYR A N 1
ATOM 664 C CA . TYR A 1 84 ? -0.488 -1.590 -17.983 1.00 79.69 84 TYR A CA 1
ATOM 665 C C . TYR A 1 84 ? -1.828 -0.882 -17.734 1.00 79.69 84 TYR A C 1
ATOM 667 O O . TYR A 1 84 ? -1.934 -0.040 -16.848 1.00 79.69 84 TYR A O 1
ATOM 675 N N . THR A 1 85 ? -2.856 -1.192 -18.526 1.00 82.19 85 THR A N 1
ATOM 676 C CA . THR A 1 85 ? -4.218 -0.655 -18.341 1.00 82.19 85 THR A CA 1
ATOM 677 C C . THR A 1 85 ? -5.108 -1.574 -17.511 1.00 82.19 85 THR A C 1
ATOM 679 O O . THR A 1 85 ? -6.236 -1.213 -17.171 1.00 82.19 85 THR A O 1
ATOM 682 N N . ARG A 1 86 ? -4.622 -2.770 -17.169 1.00 84.38 86 ARG A N 1
ATOM 683 C CA . ARG A 1 86 ? -5.359 -3.709 -16.338 1.00 84.38 86 ARG A CA 1
ATOM 684 C C . ARG A 1 86 ? -5.326 -3.248 -14.883 1.00 84.38 86 ARG A C 1
ATOM 686 O O . ARG A 1 86 ? -4.282 -2.903 -14.348 1.00 84.38 86 ARG A O 1
ATOM 693 N N . TRP A 1 87 ? -6.482 -3.307 -14.230 1.00 80.19 87 TRP A N 1
ATOM 694 C CA . TRP A 1 87 ? -6.600 -2.963 -12.813 1.00 80.19 87 TRP A CA 1
ATOM 695 C C . TRP A 1 87 ? -5.881 -3.957 -11.885 1.00 80.19 87 TRP A C 1
ATOM 697 O O . TRP A 1 87 ? -5.353 -3.565 -10.852 1.00 80.19 87 TRP A O 1
ATOM 707 N N . PHE A 1 88 ? -5.875 -5.249 -12.231 1.00 86.75 88 PHE A N 1
ATOM 708 C CA . PHE A 1 88 ? -5.243 -6.308 -11.443 1.00 86.75 88 PHE A CA 1
ATOM 709 C C . PHE A 1 88 ? -4.953 -7.553 -12.310 1.00 86.75 88 PHE A C 1
ATOM 711 O O . PHE A 1 88 ? -5.800 -7.888 -13.144 1.00 86.75 88 PHE A O 1
ATOM 718 N N . PRO A 1 89 ? -3.845 -8.296 -12.119 1.00 87.31 89 PRO A N 1
ATOM 719 C CA . PRO A 1 89 ? -2.721 -8.002 -11.224 1.00 87.31 89 PRO A CA 1
ATOM 720 C C . PRO A 1 89 ? -2.010 -6.701 -11.608 1.00 87.31 89 PRO A C 1
ATOM 722 O O . PRO A 1 89 ? -1.962 -6.345 -12.784 1.00 87.31 89 PRO A O 1
ATOM 725 N N . LEU A 1 90 ? -1.501 -5.986 -10.604 1.00 87.50 90 LEU A N 1
ATOM 726 C CA . LEU A 1 90 ? -0.689 -4.794 -10.815 1.00 87.50 90 LEU A CA 1
ATOM 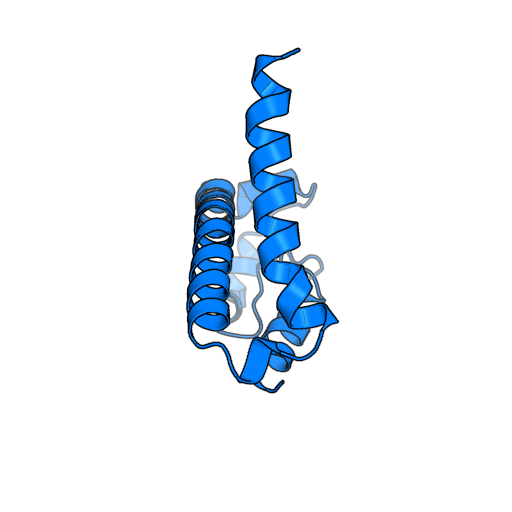727 C C . LEU A 1 90 ? 0.652 -5.203 -11.421 1.00 87.50 90 LEU A C 1
ATOM 729 O O . LEU A 1 90 ? 1.324 -6.093 -10.892 1.00 87.50 90 LEU A O 1
ATOM 733 N N . HIS A 1 91 ? 1.023 -4.500 -12.486 1.00 87.50 91 HIS A N 1
ATOM 734 C CA . HIS A 1 91 ? 2.299 -4.616 -13.173 1.00 87.50 91 HIS A CA 1
ATOM 735 C C . HIS A 1 91 ? 2.808 -3.227 -13.539 1.00 87.50 91 HIS A C 1
ATOM 737 O O . HIS A 1 91 ? 2.048 -2.380 -14.010 1.00 87.50 91 HIS A O 1
ATOM 743 N N . ASP A 1 92 ? 4.108 -3.023 -13.372 1.00 88.19 92 ASP A N 1
ATOM 744 C CA . ASP A 1 92 ? 4.822 -1.864 -13.886 1.00 88.19 92 ASP A CA 1
ATOM 745 C C . ASP A 1 92 ? 6.197 -2.308 -14.398 1.00 88.19 92 ASP A C 1
ATOM 747 O O . ASP A 1 92 ? 7.252 -2.081 -13.805 1.00 88.19 92 ASP A O 1
ATOM 751 N N . LYS A 1 93 ? 6.161 -3.056 -15.506 1.00 90.25 93 LYS A N 1
ATOM 752 C CA . LYS A 1 93 ? 7.346 -3.655 -16.122 1.00 90.25 93 LYS A CA 1
ATOM 753 C C . LYS A 1 93 ? 8.218 -2.620 -16.826 1.00 90.25 93 LYS A C 1
ATOM 755 O O . LYS A 1 93 ? 7.718 -1.868 -17.669 1.00 90.25 93 LYS A O 1
ATOM 760 N N . CYS A 1 94 ? 9.523 -2.692 -16.566 1.00 91.62 94 CYS A N 1
ATOM 761 C CA . CYS A 1 94 ? 10.562 -1.976 -17.313 1.00 91.62 94 CYS A CA 1
ATOM 762 C C . CYS A 1 94 ? 10.875 -2.663 -18.646 1.00 91.62 94 CYS A C 1
ATOM 764 O O . CYS A 1 94 ? 11.033 -2.007 -19.670 1.00 91.62 94 CYS A O 1
ATOM 766 N N . HIS A 1 95 ? 10.917 -3.996 -18.622 1.00 92.75 95 HIS A N 1
ATOM 767 C CA . HIS A 1 95 ? 11.071 -4.894 -19.765 1.00 92.75 95 HIS A CA 1
ATOM 768 C C . HIS A 1 95 ? 10.481 -6.266 -19.390 1.00 92.75 95 HIS A C 1
ATOM 770 O O . HIS A 1 95 ? 10.037 -6.474 -18.260 1.00 92.75 95 HIS A O 1
ATOM 776 N N . ALA A 1 96 ? 10.503 -7.241 -20.304 1.00 93.00 96 ALA A N 1
ATOM 777 C CA . ALA A 1 96 ? 9.898 -8.563 -20.086 1.00 93.00 96 ALA A CA 1
ATOM 778 C C . ALA A 1 96 ? 10.364 -9.285 -18.799 1.00 93.00 96 ALA A C 1
ATOM 780 O O . ALA A 1 96 ? 9.619 -10.082 -18.227 1.00 93.00 96 ALA A O 1
ATOM 781 N N . GLY A 1 9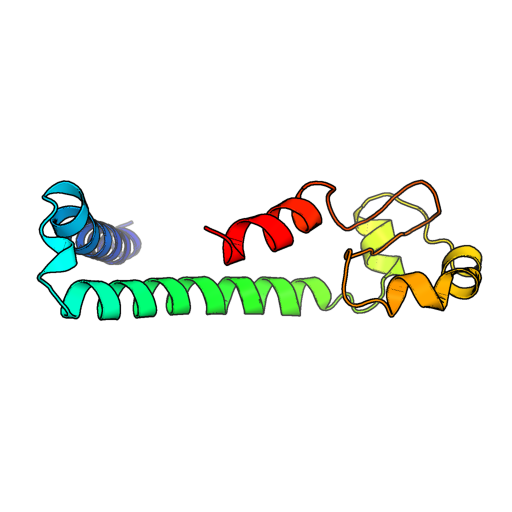7 ? 11.591 -9.002 -18.351 1.00 92.62 97 GLY A N 1
ATOM 782 C CA . GLY A 1 97 ? 12.256 -9.684 -17.240 1.00 92.62 97 GLY A CA 1
ATOM 783 C C . GLY A 1 97 ? 12.226 -8.953 -15.897 1.00 92.62 97 GLY A C 1
ATOM 784 O O . GLY A 1 97 ? 12.650 -9.547 -14.910 1.00 92.62 97 GLY A O 1
ATOM 785 N N . TYR A 1 98 ? 11.752 -7.704 -15.834 1.00 92.44 98 TYR A N 1
ATOM 786 C CA . TYR A 1 98 ? 11.759 -6.935 -14.588 1.00 92.44 98 TYR A CA 1
ATOM 787 C C . TYR A 1 98 ? 10.481 -6.124 -14.403 1.00 92.44 98 TYR A C 1
ATOM 789 O O . TYR A 1 98 ? 10.076 -5.357 -15.280 1.00 92.44 98 TYR A O 1
ATOM 797 N N . ASP A 1 99 ? 9.880 -6.288 -13.228 1.00 91.12 99 ASP A N 1
ATOM 798 C CA . ASP A 1 99 ? 8.677 -5.593 -12.789 1.00 91.12 99 ASP A CA 1
ATOM 799 C C . ASP A 1 99 ? 8.998 -4.748 -11.557 1.00 91.12 99 ASP A C 1
ATOM 801 O O . ASP A 1 99 ? 9.568 -5.257 -10.589 1.00 91.12 99 ASP A O 1
ATOM 805 N N . LEU A 1 100 ? 8.647 -3.462 -11.601 1.00 88.19 100 LEU A N 1
ATOM 806 C CA . LEU A 1 100 ? 8.777 -2.569 -10.451 1.00 88.19 100 LEU A CA 1
ATOM 807 C C . LEU A 1 100 ? 7.797 -2.950 -9.338 1.00 88.19 100 LEU A C 1
ATOM 809 O O . LEU A 1 100 ? 8.048 -2.627 -8.178 1.00 88.19 100 LEU A O 1
ATOM 813 N N . VAL A 1 101 ? 6.703 -3.648 -9.666 1.00 88.12 101 VAL A N 1
ATOM 814 C CA . VAL A 1 101 ? 5.753 -4.169 -8.682 1.00 88.12 101 VAL A CA 1
ATOM 815 C C . VAL A 1 101 ? 6.324 -5.441 -8.044 1.00 88.12 101 VAL A C 1
ATOM 817 O O . VAL A 1 101 ? 6.482 -6.461 -8.721 1.00 88.12 101 VAL A O 1
ATOM 820 N N . PRO A 1 102 ? 6.599 -5.448 -6.724 1.00 88.50 102 PRO A N 1
ATOM 821 C CA . PRO A 1 102 ? 7.106 -6.637 -6.053 1.00 88.50 102 PRO A CA 1
ATOM 822 C C . PRO A 1 102 ? 6.110 -7.803 -6.095 1.00 88.50 102 PRO A C 1
ATOM 824 O O . PRO A 1 102 ? 4.907 -7.623 -5.897 1.00 88.50 102 PRO A O 1
ATOM 827 N N . ALA A 1 103 ? 6.622 -9.029 -6.233 1.00 89.38 103 ALA A N 1
ATOM 828 C CA . ALA A 1 103 ? 5.808 -10.241 -6.391 1.00 89.38 103 ALA A CA 1
ATOM 829 C C . ALA A 1 103 ? 4.808 -10.507 -5.245 1.00 89.38 103 ALA A C 1
ATOM 831 O O . ALA A 1 103 ? 3.816 -11.206 -5.441 1.00 89.38 103 ALA A O 1
ATOM 832 N N . TRP A 1 104 ? 5.045 -9.951 -4.053 1.00 87.81 104 TRP A N 1
ATOM 833 C CA . TRP A 1 104 ? 4.168 -10.109 -2.890 1.00 87.81 104 TRP A CA 1
ATOM 834 C C . TRP A 1 104 ? 2.952 -9.171 -2.898 1.00 87.81 104 TRP A C 1
ATOM 836 O O . TRP A 1 104 ? 1.977 -9.458 -2.205 1.00 87.81 104 TRP A O 1
ATOM 846 N N . VAL A 1 105 ? 2.964 -8.083 -3.679 1.00 87.12 105 VAL A N 1
ATOM 847 C CA . VAL A 1 105 ? 1.889 -7.073 -3.665 1.00 87.12 105 VAL A CA 1
ATOM 848 C C . VAL A 1 105 ? 0.562 -7.676 -4.122 1.00 87.12 105 VAL A C 1
ATOM 850 O O . VAL A 1 105 ? -0.445 -7.552 -3.428 1.00 87.12 105 VAL A O 1
ATOM 853 N N . ASN A 1 106 ? 0.563 -8.385 -5.252 1.00 89.62 106 ASN A N 1
ATOM 854 C CA . ASN A 1 106 ? -0.654 -8.969 -5.817 1.00 89.62 106 ASN A CA 1
ATOM 855 C C . ASN A 1 106 ? -1.317 -9.996 -4.870 1.00 89.62 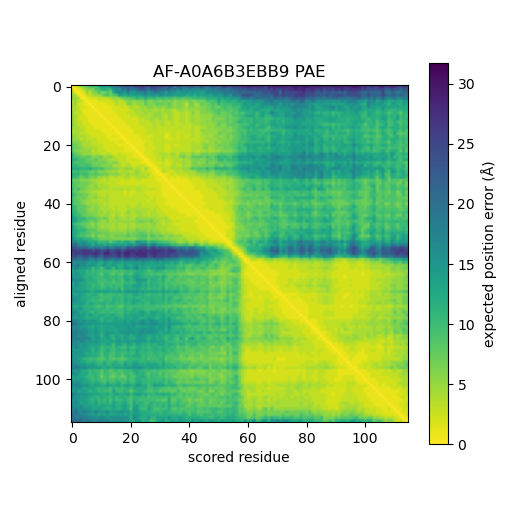106 ASN A C 1
ATOM 857 O O . ASN A 1 106 ? -2.504 -9.840 -4.580 1.00 89.62 106 ASN A O 1
ATOM 861 N N . PRO A 1 107 ? -0.595 -10.990 -4.309 1.00 92.81 107 PRO A N 1
ATOM 862 C CA . PRO A 1 107 ? -1.160 -11.893 -3.304 1.00 92.81 107 PRO A CA 1
ATOM 863 C C . PRO A 1 107 ? -1.728 -11.181 -2.071 1.00 92.81 107 PRO A C 1
ATOM 865 O O . PRO A 1 107 ? -2.798 -11.552 -1.594 1.00 92.81 107 PRO A O 1
ATOM 868 N N . VAL A 1 108 ? -1.047 -10.148 -1.563 1.00 90.81 108 VAL A N 1
ATOM 869 C CA . VAL A 1 108 ? -1.498 -9.403 -0.375 1.00 90.81 108 VAL A CA 1
ATOM 870 C C . VAL A 1 108 ? -2.806 -8.658 -0.645 1.00 90.81 108 VAL A C 1
ATOM 872 O O . VAL A 1 108 ? -3.711 -8.706 0.188 1.00 90.81 108 VAL A O 1
ATOM 875 N N . LEU A 1 109 ? -2.942 -8.028 -1.818 1.00 85.25 109 LEU A N 1
ATOM 876 C CA . LEU A 1 109 ? -4.173 -7.338 -2.218 1.00 85.25 109 LEU A CA 1
ATOM 877 C C . LEU A 1 109 ? -5.372 -8.286 -2.360 1.00 85.25 109 LEU A C 1
ATOM 879 O O . LEU A 1 109 ? -6.500 -7.871 -2.113 1.00 85.25 109 LEU A O 1
ATOM 883 N N . VAL A 1 110 ? -5.136 -9.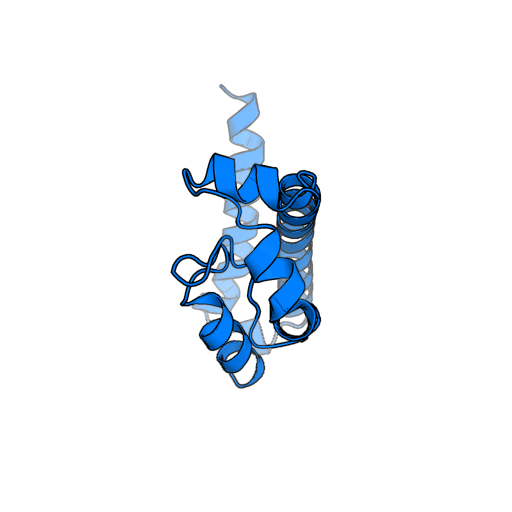548 -2.726 1.00 89.25 110 VAL A N 1
ATOM 884 C CA . VAL A 1 110 ? -6.188 -10.575 -2.802 1.00 89.25 110 VAL A CA 1
ATOM 885 C C . VAL A 1 110 ? -6.535 -11.126 -1.420 1.00 89.25 110 VAL A C 1
ATOM 887 O O . VAL A 1 110 ? -7.706 -11.351 -1.134 1.00 89.25 110 VAL A O 1
ATOM 890 N N . ALA A 1 111 ? -5.538 -11.350 -0.562 1.00 90.69 111 ALA A N 1
ATOM 891 C CA . ALA A 1 111 ? -5.740 -12.016 0.721 1.00 90.69 111 ALA A CA 1
ATOM 892 C C . ALA A 1 111 ? -6.399 -11.113 1.774 1.00 90.69 111 ALA A C 1
ATOM 894 O O . ALA A 1 111 ? -7.323 -11.551 2.453 1.00 90.69 111 ALA A O 1
ATOM 895 N N . LEU A 1 112 ? -5.948 -9.861 1.918 1.00 85.06 112 LEU A N 1
ATOM 896 C CA . LEU A 1 112 ? -6.392 -8.986 3.012 1.00 85.06 112 LEU A CA 1
ATOM 897 C C . LEU A 1 112 ? -7.907 -8.706 3.049 1.00 85.06 112 LEU A C 1
ATOM 899 O O . LEU A 1 112 ? -8.449 -8.719 4.147 1.00 85.06 112 LEU A O 1
ATOM 903 N N . PRO A 1 113 ? -8.617 -8.480 1.926 1.00 83.44 113 PRO A N 1
ATOM 904 C CA . PRO A 1 113 ? -10.062 -8.229 1.961 1.00 83.44 113 PRO A CA 1
ATOM 905 C C . PRO A 1 113 ? -10.914 -9.445 2.352 1.00 83.44 113 PRO A C 1
ATOM 907 O O . PRO A 1 113 ? -12.103 -9.289 2.616 1.00 83.44 113 PRO A O 1
ATOM 910 N N . VAL A 1 114 ? -10.337 -10.651 2.315 1.00 83.62 114 VAL A N 1
ATOM 911 C CA . VAL A 1 114 ? -11.034 -11.919 2.597 1.00 83.62 114 VAL A CA 1
ATOM 912 C C . VAL A 1 114 ? -10.868 -12.348 4.066 1.00 83.62 114 VAL A C 1
ATOM 914 O O . VAL A 1 114 ? -11.566 -13.257 4.515 1.00 83.62 114 VAL A O 1
ATOM 917 N N . LEU A 1 115 ? -9.960 -11.708 4.812 1.00 69.38 115 LEU A N 1
ATOM 918 C CA . LEU A 1 115 ? -9.692 -11.956 6.236 1.00 69.38 115 LEU A CA 1
ATOM 919 C C . LEU A 1 115 ? -10.598 -11.115 7.145 1.00 69.38 115 LEU A C 1
ATOM 921 O O . LEU A 1 115 ? -11.002 -11.656 8.199 1.00 69.38 115 LEU A O 1
#

Secondary structure (DSSP, 8-state):
-HHHHHHHHHHHHHHHHHHHHHHTTGGGG-HHHHHHHHHHHHHHHHHHHHHHHHHTT---HHHHHHHTT----HHHHHHTHHHHT-SSS---EEETTEESS-TTHHHHHHHGGG-

Mean predicted aligned error: 8.46 Å

Foldseek 3Di:
DVVVVVVVVVVVVLVCVLVVCVVVVVLVVDPVSVVSVVVVCVVVVVVVVVCVVVVCVCVPLQVVCVVVVHHADPPQCVVPVVQCPDPPPDFSDSHPPDTPDDPVPRVCVVPVVVD